Protein AF-A0A6C0H077-F1 (afdb_monomer_lite)

Foldseek 3Di:
DDPLLVVLCVVCVVVQPQWDWDDPVCPQVADFQWWKWKAWPVSDIDDTFTWLDWDDDPDAAKIWTWTDDPPDIDIDIDDPVGDMIMITHHDDPVCVVVSVVVSVVVVVVVVVVVD

Sequence (115 aa):
MDSFAKELYVKNKSELDGYIFIDHYNLINIKLGSIIKYCNSKGYIKYGGILIKVFEGDKYNHLKLILKLGSYTYTLNYSKKDKLYFFYKPVIKKTIKNKREIFLSILSELQNNIN

Radius of gyration: 14.64 Å; chains: 1; boundi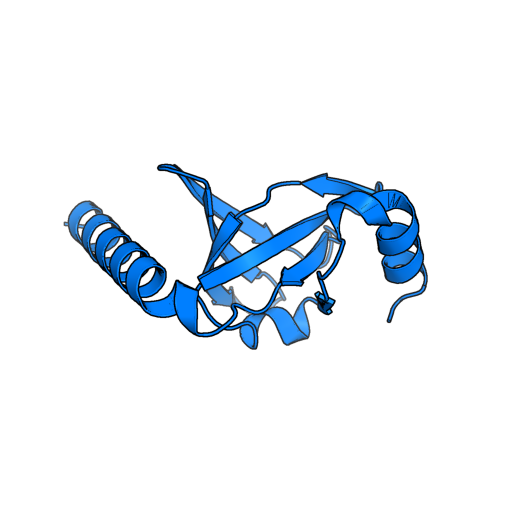ng box: 35×36×42 Å

pLDDT: mean 74.77, std 12.56, range [39.66, 89.94]

Secondary structure (DSSP, 8-state):
--HHHHHHHHHTTTTTTT-EEE-TTTGGGSPTT-EEEEEETT--EEEEEEEEEEEE-SSS-EEEEEEEETTEEEEEEEETTS-EEEEEEPPPGGGHHHHHHHHHHHHHHHHHTT-

Structure (mmCIF, N/CA/C/O backbone):
data_AF-A0A6C0H077-F1
#
_entry.id   AF-A0A6C0H077-F1
#
loop_
_atom_site.group_PDB
_atom_site.id
_atom_site.type_symbol
_atom_site.label_atom_id
_atom_site.label_alt_id
_atom_site.label_comp_id
_atom_site.label_asym_id
_atom_site.label_entity_id
_atom_site.label_seq_id
_atom_site.pdbx_PDB_ins_code
_atom_site.Cartn_x
_atom_site.Cartn_y
_atom_site.Cartn_z
_atom_site.occupancy
_atom_site.B_iso_or_equiv
_atom_site.auth_seq_id
_atom_site.auth_comp_id
_atom_site.auth_asym_id
_atom_site.auth_atom_id
_atom_site.pdbx_PDB_model_num
ATOM 1 N N . MET A 1 1 ? 1.564 0.455 -17.675 1.00 59.53 1 MET A N 1
ATOM 2 C CA . MET A 1 1 ? 2.143 -0.306 -16.546 1.00 59.53 1 MET A CA 1
ATOM 3 C C . MET A 1 1 ? 3.597 -0.596 -16.878 1.00 59.53 1 MET A C 1
ATOM 5 O O . MET A 1 1 ? 3.833 -1.165 -17.938 1.00 59.53 1 MET A O 1
ATOM 9 N N . ASP A 1 2 ? 4.520 -0.143 -16.024 1.00 71.06 2 ASP A N 1
ATOM 10 C CA . ASP A 1 2 ? 5.972 -0.395 -16.091 1.00 71.06 2 ASP A CA 1
ATOM 11 C C . ASP A 1 2 ? 6.253 -1.904 -16.287 1.00 71.06 2 ASP A C 1
ATOM 13 O O . ASP A 1 2 ? 5.549 -2.735 -15.701 1.00 71.06 2 ASP A O 1
ATOM 17 N N . SER A 1 3 ? 7.219 -2.269 -17.142 1.00 79.50 3 SER A N 1
ATOM 18 C CA . SER A 1 3 ? 7.565 -3.673 -17.429 1.00 79.50 3 SER A CA 1
ATOM 19 C C . SER A 1 3 ? 7.966 -4.429 -16.162 1.00 79.50 3 SER A C 1
ATOM 21 O O . SER A 1 3 ? 7.517 -5.554 -15.952 1.00 79.50 3 SER A O 1
ATOM 23 N N . PHE A 1 4 ? 8.679 -3.771 -15.253 1.00 82.38 4 PHE A N 1
ATOM 24 C CA . PHE A 1 4 ? 9.078 -4.345 -13.977 1.00 82.38 4 PHE A CA 1
ATOM 25 C C . PHE A 1 4 ? 7.884 -4.526 -13.030 1.00 82.38 4 PHE A C 1
ATOM 27 O O . PHE A 1 4 ? 7.779 -5.530 -12.331 1.00 82.38 4 PHE A O 1
ATOM 34 N N . ALA A 1 5 ? 6.914 -3.605 -13.037 1.00 76.00 5 ALA A N 1
ATOM 35 C CA . ALA A 1 5 ? 5.685 -3.778 -12.257 1.00 76.00 5 ALA A CA 1
ATOM 36 C C . ALA A 1 5 ? 4.871 -4.993 -12.737 1.00 76.00 5 ALA A C 1
ATOM 38 O O . ALA A 1 5 ? 4.285 -5.705 -11.916 1.00 76.00 5 ALA A O 1
ATOM 39 N N . LYS A 1 6 ? 4.846 -5.251 -14.055 1.00 82.69 6 LYS A N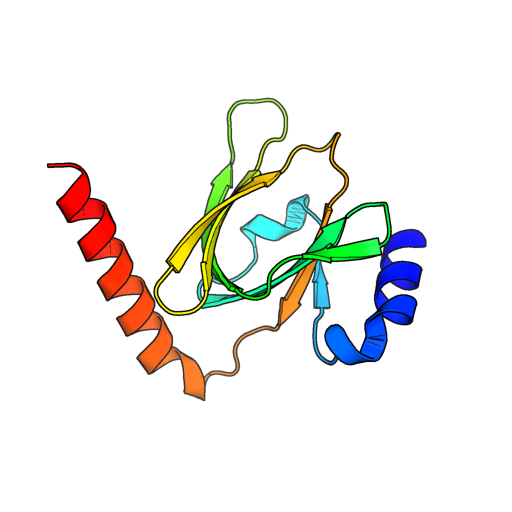 1
ATOM 40 C CA . LYS A 1 6 ? 4.232 -6.464 -14.621 1.00 82.69 6 LYS A CA 1
ATOM 41 C C . LYS A 1 6 ? 4.964 -7.720 -14.157 1.00 82.69 6 LYS A C 1
ATOM 43 O O . LYS A 1 6 ? 4.308 -8.658 -13.711 1.00 82.69 6 LYS A O 1
ATOM 48 N N . GLU A 1 7 ? 6.293 -7.722 -14.199 1.00 86.38 7 GLU A N 1
ATOM 49 C CA . GLU A 1 7 ? 7.111 -8.837 -13.705 1.00 86.38 7 GLU A CA 1
ATOM 50 C C . GLU A 1 7 ? 6.865 -9.111 -12.217 1.00 86.38 7 GLU A C 1
ATOM 52 O O . GLU A 1 7 ? 6.662 -10.261 -11.828 1.00 86.38 7 GLU A O 1
ATOM 57 N N . LEU A 1 8 ? 6.793 -8.065 -11.388 1.00 86.06 8 LEU A N 1
ATOM 58 C CA . LEU A 1 8 ? 6.461 -8.188 -9.967 1.00 86.06 8 LEU A CA 1
ATOM 59 C C . LEU A 1 8 ? 5.083 -8.807 -9.737 1.00 86.06 8 LEU A C 1
ATOM 61 O O . LEU A 1 8 ? 4.938 -9.653 -8.850 1.00 86.06 8 LEU A O 1
ATOM 65 N N . TYR A 1 9 ? 4.089 -8.397 -10.530 1.00 83.38 9 TYR A N 1
ATOM 66 C CA . TYR A 1 9 ? 2.739 -8.946 -10.453 1.00 83.38 9 TYR A CA 1
ATOM 67 C C . TYR A 1 9 ? 2.713 -10.426 -10.837 1.00 83.38 9 TYR A C 1
ATOM 69 O O . TYR A 1 9 ? 2.099 -11.225 -10.139 1.00 83.38 9 TYR A O 1
ATOM 77 N N . VAL A 1 10 ? 3.417 -10.814 -11.905 1.00 85.56 10 VAL A N 1
ATOM 78 C CA . VAL A 1 10 ? 3.510 -12.217 -12.339 1.00 85.56 10 VAL A CA 1
ATOM 79 C C . VAL A 1 10 ? 4.250 -13.065 -11.304 1.00 85.56 10 VAL A C 1
ATOM 81 O O . VAL A 1 10 ? 3.746 -14.118 -10.914 1.00 85.56 10 VAL A O 1
ATOM 84 N N . LYS A 1 11 ? 5.398 -12.588 -10.805 1.00 88.62 11 LYS A N 1
ATOM 85 C CA . LYS A 1 11 ? 6.201 -13.276 -9.782 1.00 88.62 11 LYS A CA 1
ATOM 86 C C . LYS A 1 11 ? 5.398 -13.548 -8.510 1.00 88.62 11 LYS A C 1
ATOM 88 O O 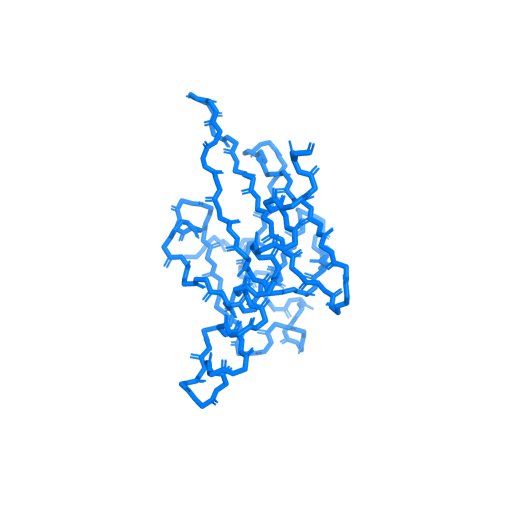. LYS A 1 11 ? 5.562 -14.600 -7.904 1.00 88.62 11 LYS A O 1
ATOM 93 N N . ASN A 1 12 ? 4.529 -12.617 -8.118 1.00 87.88 12 ASN A N 1
ATOM 94 C CA . ASN A 1 12 ? 3.745 -12.711 -6.889 1.00 87.88 12 ASN A CA 1
ATOM 95 C C . ASN A 1 12 ? 2.236 -12.848 -7.146 1.00 87.88 12 ASN A C 1
ATOM 97 O O . ASN A 1 12 ? 1.416 -12.365 -6.361 1.00 87.88 12 ASN A O 1
ATOM 101 N N . LYS A 1 13 ? 1.855 -13.485 -8.257 1.00 85.00 13 LYS A N 1
ATOM 102 C CA . LYS A 1 13 ? 0.469 -13.515 -8.743 1.00 85.00 13 LYS A CA 1
ATOM 103 C C . LYS A 1 13 ? -0.524 -14.044 -7.708 1.00 85.00 13 LYS A C 1
ATOM 105 O O . LYS A 1 13 ? -1.598 -13.474 -7.561 1.00 85.00 13 LYS A O 1
ATOM 110 N N . SER A 1 14 ? -0.160 -15.096 -6.974 1.00 86.56 14 SER A N 1
ATOM 111 C CA . SER A 1 14 ? -1.001 -15.675 -5.916 1.00 86.56 14 SER A CA 1
ATOM 112 C C . SER A 1 14 ? -1.282 -14.684 -4.785 1.00 86.56 14 SER A C 1
ATOM 114 O O . SER A 1 14 ? -2.398 -14.602 -4.282 1.00 86.56 14 SER A O 1
ATOM 116 N N . GLU A 1 15 ? -0.285 -13.891 -4.400 1.00 84.25 15 GLU A N 1
ATOM 117 C CA . GLU A 1 15 ? -0.394 -12.914 -3.320 1.00 84.25 15 GLU A CA 1
ATOM 118 C C . GLU A 1 15 ? -1.061 -11.598 -3.727 1.00 84.25 15 GLU A C 1
ATOM 120 O O . GLU A 1 15 ? -1.559 -10.871 -2.857 1.00 84.25 15 GLU A O 1
ATOM 125 N N . LEU A 1 16 ? -1.021 -11.275 -5.018 1.00 87.56 16 LEU A N 1
ATOM 126 C CA . LEU A 1 16 ? -1.565 -10.053 -5.608 1.00 87.56 16 LEU A CA 1
ATOM 127 C C . LEU A 1 16 ? -2.869 -10.310 -6.376 1.00 87.56 16 LEU A C 1
ATOM 129 O O . LEU A 1 16 ? -3.334 -9.444 -7.123 1.00 87.56 16 LEU A O 1
ATOM 133 N N . ASP A 1 17 ? -3.500 -11.466 -6.168 1.00 86.12 17 ASP A N 1
ATOM 134 C CA . ASP A 1 17 ? -4.751 -11.801 -6.836 1.00 86.12 17 ASP A CA 1
ATOM 135 C C . ASP A 1 17 ? -5.891 -10.829 -6.464 1.00 86.12 17 ASP A C 1
ATOM 137 O O . ASP A 1 17 ? -6.208 -10.544 -5.295 1.00 86.12 17 ASP A O 1
ATOM 141 N N . GLY A 1 18 ? -6.497 -10.255 -7.503 1.00 83.50 18 GLY A N 1
ATOM 142 C CA . GLY A 1 18 ? -7.488 -9.187 -7.386 1.00 83.50 18 GLY A CA 1
ATOM 143 C C . GLY A 1 18 ? -6.949 -7.858 -6.837 1.00 83.50 18 GLY A C 1
ATOM 144 O O . GLY A 1 18 ? -7.755 -7.010 -6.449 1.00 83.50 18 GLY A O 1
ATOM 145 N N . TYR A 1 19 ? -5.629 -7.665 -6.770 1.00 88.50 19 TYR A N 1
ATOM 146 C CA . TYR A 1 19 ? -5.022 -6.353 -6.551 1.00 88.50 19 TYR A CA 1
ATOM 147 C C . TYR A 1 19 ? -4.761 -5.645 -7.880 1.00 88.50 19 TYR A C 1
ATOM 149 O O . TYR A 1 19 ? -4.439 -6.265 -8.892 1.00 88.50 19 TYR A O 1
ATOM 157 N N . ILE A 1 20 ? -4.851 -4.321 -7.844 1.00 89.38 20 ILE A N 1
ATOM 158 C CA . ILE A 1 20 ? -4.591 -3.426 -8.964 1.00 89.38 20 ILE A CA 1
ATOM 159 C C . ILE A 1 20 ? -3.291 -2.683 -8.670 1.00 89.38 20 ILE A C 1
ATOM 161 O O . ILE A 1 20 ? -3.128 -2.104 -7.592 1.00 89.38 20 ILE A O 1
ATOM 165 N N . PHE A 1 21 ? -2.357 -2.708 -9.620 1.00 89.19 21 PHE A N 1
ATOM 166 C CA . PHE A 1 21 ? -1.148 -1.894 -9.536 1.00 89.19 21 PHE A CA 1
ATOM 167 C C . PHE A 1 21 ? -1.497 -0.410 -9.612 1.00 89.19 21 PHE A C 1
ATOM 169 O O . PHE A 1 21 ? -2.316 0.002 -10.436 1.00 89.19 21 PHE A O 1
ATOM 176 N N . ILE A 1 22 ? -0.829 0.390 -8.791 1.00 86.19 22 ILE A N 1
ATOM 177 C CA . ILE A 1 22 ? -0.952 1.838 -8.815 1.00 86.19 22 ILE A CA 1
ATOM 178 C C . ILE A 1 22 ? 0.426 2.474 -8.695 1.00 86.19 22 ILE A C 1
ATOM 180 O O . ILE A 1 22 ? 1.259 2.068 -7.882 1.00 86.19 22 ILE A O 1
ATOM 184 N N . ASP A 1 23 ? 0.677 3.462 -9.546 1.00 81.38 23 ASP A N 1
ATOM 185 C CA . ASP A 1 23 ? 1.889 4.258 -9.436 1.00 81.38 23 ASP A CA 1
ATOM 186 C C . ASP A 1 23 ? 1.822 5.198 -8.224 1.00 81.38 23 ASP A C 1
ATOM 188 O O . ASP A 1 23 ? 0.767 5.443 -7.630 1.00 81.38 23 ASP A O 1
ATOM 192 N N . HIS A 1 24 ? 2.980 5.725 -7.837 1.00 75.69 24 HIS A N 1
ATOM 193 C CA . HIS A 1 24 ? 3.082 6.588 -6.669 1.00 75.69 24 HIS A CA 1
ATOM 194 C C . HIS A 1 24 ? 2.394 7.945 -6.855 1.00 75.69 24 HIS A C 1
ATOM 196 O O . HIS A 1 24 ? 1.982 8.535 -5.863 1.00 75.69 24 HIS A O 1
ATOM 202 N N . TYR A 1 25 ? 2.232 8.436 -8.088 1.00 77.06 25 TYR A N 1
ATOM 203 C CA . TYR A 1 25 ? 1.507 9.683 -8.357 1.00 77.06 25 TYR A CA 1
ATOM 204 C C . TYR A 1 25 ? 0.006 9.525 -8.091 1.00 77.06 25 TYR A C 1
ATOM 206 O O . TYR A 1 25 ? -0.652 10.450 -7.624 1.00 77.06 25 TYR A O 1
ATOM 214 N N . ASN A 1 26 ? -0.525 8.331 -8.334 1.00 81.75 26 ASN A N 1
ATOM 215 C CA . ASN A 1 26 ? -1.928 8.002 -8.150 1.00 81.75 26 ASN A CA 1
ATOM 216 C C . ASN A 1 26 ? -2.257 7.483 -6.741 1.00 81.75 26 ASN A C 1
ATOM 218 O O . ASN A 1 26 ? -3.431 7.288 -6.431 1.00 81.75 26 ASN A O 1
ATOM 222 N N . LEU A 1 27 ? -1.269 7.305 -5.854 1.00 81.25 27 LEU A N 1
ATOM 223 C CA . LEU A 1 27 ? -1.498 6.867 -4.467 1.00 81.25 27 LEU A CA 1
ATOM 224 C C . LEU A 1 27 ? -2.479 7.767 -3.706 1.00 81.25 27 LEU A C 1
ATOM 226 O O . LEU A 1 27 ? -3.281 7.265 -2.919 1.00 81.25 27 LEU A O 1
ATOM 230 N N . ILE A 1 28 ? -2.436 9.080 -3.946 1.00 81.56 28 ILE A N 1
ATOM 231 C CA . ILE A 1 28 ? -3.342 10.048 -3.309 1.00 81.56 28 ILE A CA 1
ATOM 232 C C . ILE A 1 28 ? -4.807 9.849 -3.726 1.00 81.56 28 ILE A C 1
ATOM 234 O O . ILE A 1 28 ? -5.719 10.193 -2.978 1.00 81.56 28 ILE A O 1
ATOM 238 N N . ASN A 1 29 ? -5.037 9.219 -4.881 1.00 82.19 29 ASN A N 1
ATOM 239 C CA . ASN A 1 29 ? -6.368 8.919 -5.403 1.00 82.19 29 ASN A CA 1
ATOM 240 C C . ASN A 1 29 ? -6.959 7.632 -4.801 1.00 82.19 29 ASN A C 1
ATOM 242 O O . ASN A 1 29 ? -8.120 7.299 -5.056 1.00 82.19 29 ASN A O 1
ATOM 246 N N . ILE A 1 30 ? -6.192 6.884 -3.998 1.00 82.31 30 ILE A N 1
ATOM 247 C CA . ILE A 1 30 ? -6.699 5.676 -3.349 1.00 82.31 30 ILE A CA 1
ATOM 248 C C . ILE A 1 30 ? -7.658 6.064 -2.232 1.00 82.31 30 ILE A C 1
ATOM 250 O O . ILE A 1 30 ? -7.334 6.802 -1.302 1.00 82.31 30 ILE A O 1
ATOM 254 N N . LYS A 1 31 ? -8.846 5.466 -2.269 1.00 80.50 31 LYS A N 1
ATOM 255 C CA . LYS A 1 31 ? -9.839 5.630 -1.214 1.00 80.50 31 LYS A CA 1
ATOM 256 C C . LYS A 1 31 ? -9.323 5.076 0.117 1.00 80.50 31 LYS A C 1
ATOM 258 O O . LYS A 1 31 ? -8.878 3.926 0.183 1.00 80.50 31 LYS A O 1
ATOM 263 N N . LEU A 1 32 ? -9.476 5.851 1.189 1.00 79.94 32 LEU A N 1
ATOM 264 C CA . LEU A 1 32 ? -9.208 5.390 2.554 1.00 79.94 32 LEU A CA 1
ATOM 265 C C . LEU A 1 32 ? -9.987 4.101 2.863 1.00 79.94 32 LEU A C 1
ATOM 267 O O . LEU A 1 32 ? -11.104 3.892 2.380 1.00 79.94 32 LEU A O 1
ATOM 271 N N . GLY A 1 33 ? -9.386 3.211 3.648 1.00 75.56 33 GLY A N 1
ATOM 272 C CA . GLY A 1 33 ? -9.940 1.890 3.949 1.00 75.56 33 GLY A CA 1
ATOM 273 C C . GLY A 1 33 ? -9.590 0.795 2.928 1.00 75.56 33 GLY A C 1
ATOM 274 O O . GLY A 1 33 ? -9.882 -0.385 3.175 1.00 75.56 33 GLY A O 1
ATOM 275 N N . SER A 1 34 ? -8.967 1.158 1.800 1.00 81.94 34 SER A N 1
ATOM 276 C CA . SER A 1 34 ? -8.468 0.200 0.804 1.00 81.94 34 SER A CA 1
ATOM 277 C C . SER A 1 34 ? -7.361 -0.669 1.378 1.00 81.94 34 SER A C 1
ATOM 279 O O . SER A 1 34 ? -6.563 -0.214 2.197 1.00 81.94 34 SER A O 1
ATOM 281 N N . ILE A 1 35 ? -7.323 -1.932 0.949 1.00 84.88 35 ILE A N 1
ATOM 282 C CA . ILE A 1 35 ? -6.237 -2.832 1.331 1.00 84.88 35 ILE A CA 1
ATOM 283 C C . ILE A 1 35 ? -5.060 -2.536 0.411 1.00 84.88 35 ILE A C 1
ATOM 285 O O . ILE A 1 35 ? -5.228 -2.571 -0.807 1.00 84.88 35 ILE A O 1
ATOM 289 N N . ILE A 1 36 ? -3.893 -2.262 0.984 1.00 86.94 36 ILE A N 1
ATOM 290 C CA . ILE A 1 36 ? -2.660 -1.984 0.251 1.00 86.94 36 ILE A CA 1
ATOM 291 C C . ILE A 1 36 ? -1.627 -3.061 0.570 1.00 86.94 36 ILE A C 1
ATOM 293 O O . ILE A 1 36 ? -1.469 -3.461 1.724 1.00 86.94 36 ILE A O 1
ATOM 297 N N . LYS A 1 37 ? -0.931 -3.505 -0.473 1.00 89.69 37 LYS A N 1
ATOM 298 C CA . LYS A 1 37 ? 0.342 -4.225 -0.427 1.00 89.69 37 LYS A CA 1
ATOM 299 C C . LYS A 1 37 ? 1.381 -3.421 -1.201 1.00 89.69 37 LYS A C 1
ATOM 301 O O . LYS A 1 37 ? 1.027 -2.649 -2.094 1.00 89.69 37 LYS A O 1
ATOM 306 N N . TYR A 1 38 ? 2.661 -3.616 -0.908 1.00 87.88 38 TYR A N 1
ATOM 307 C CA . TYR A 1 38 ? 3.717 -3.037 -1.732 1.00 87.88 38 TYR A CA 1
ATOM 308 C C . TYR A 1 38 ? 4.886 -3.999 -1.936 1.00 87.88 38 TYR A C 1
ATOM 310 O O . TYR A 1 38 ? 5.158 -4.858 -1.102 1.00 87.88 38 TYR A O 1
ATOM 318 N N . CYS A 1 39 ? 5.575 -3.860 -3.065 1.00 88.81 39 CYS A N 1
ATOM 319 C CA . CYS A 1 39 ? 6.792 -4.596 -3.394 1.00 88.81 39 CYS A CA 1
ATOM 320 C C . CYS A 1 39 ? 7.969 -3.632 -3.480 1.00 88.81 39 CYS A C 1
ATOM 322 O O . CYS A 1 39 ? 7.828 -2.542 -4.029 1.00 88.81 39 CYS A O 1
ATOM 324 N N . ASN A 1 40 ? 9.143 -4.029 -3.001 1.00 85.88 40 ASN A N 1
ATOM 325 C CA . ASN A 1 40 ? 10.365 -3.279 -3.299 1.00 85.88 40 ASN A CA 1
ATOM 326 C C . ASN A 1 40 ? 10.959 -3.671 -4.666 1.00 85.88 40 ASN A C 1
ATOM 328 O O . ASN A 1 40 ? 10.529 -4.637 -5.296 1.00 85.88 40 ASN A O 1
ATOM 332 N N . SER A 1 41 ? 12.001 -2.958 -5.092 1.00 82.19 41 SER A N 1
ATOM 333 C CA . SER A 1 41 ? 12.759 -3.234 -6.322 1.00 82.19 41 SER A CA 1
ATOM 334 C C . SER A 1 41 ? 13.452 -4.602 -6.375 1.00 82.19 41 SER A C 1
ATOM 336 O O . SER A 1 41 ? 13.907 -5.011 -7.433 1.00 82.19 41 SER A O 1
ATOM 338 N N . LYS A 1 42 ? 13.532 -5.338 -5.262 1.00 86.50 42 LYS A N 1
ATOM 339 C CA . LYS A 1 42 ? 14.033 -6.726 -5.227 1.00 86.50 42 LYS A CA 1
ATOM 340 C C . LYS A 1 42 ? 12.898 -7.756 -5.367 1.00 86.50 42 LYS A C 1
ATOM 342 O O . LYS A 1 42 ? 13.129 -8.964 -5.365 1.00 86.50 42 LYS A O 1
ATOM 347 N N . GLY A 1 43 ? 11.661 -7.279 -5.471 1.00 84.12 43 GLY A N 1
ATOM 348 C CA . GLY A 1 43 ? 10.456 -8.083 -5.601 1.00 84.12 43 GLY A CA 1
ATOM 349 C C . GLY A 1 43 ? 10.021 -8.810 -4.342 1.00 84.12 43 GLY A C 1
ATOM 350 O O . GLY A 1 43 ? 9.307 -9.801 -4.450 1.00 84.12 43 GLY A O 1
ATOM 351 N N . TYR A 1 44 ? 10.431 -8.321 -3.172 1.00 86.88 44 TYR A N 1
ATOM 352 C CA . TYR A 1 44 ? 9.856 -8.758 -1.906 1.00 86.88 44 TYR A CA 1
ATOM 353 C C . TYR A 1 44 ? 8.562 -7.993 -1.650 1.00 86.88 44 TYR A C 1
ATOM 355 O O . TYR A 1 44 ? 8.587 -6.758 -1.562 1.00 86.88 44 TYR A O 1
ATOM 363 N N . ILE A 1 45 ? 7.458 -8.727 -1.494 1.00 83.62 45 ILE A N 1
ATOM 364 C CA . ILE A 1 45 ? 6.222 -8.177 -0.940 1.00 83.62 45 ILE A CA 1
ATOM 365 C C . ILE A 1 45 ? 6.469 -7.824 0.519 1.00 83.62 45 ILE A C 1
ATOM 367 O O . ILE A 1 45 ? 7.006 -8.612 1.297 1.00 83.62 45 ILE A O 1
ATOM 371 N N . LYS A 1 46 ? 6.061 -6.619 0.894 1.00 79.38 46 LYS A N 1
ATOM 372 C CA . LYS A 1 46 ? 6.058 -6.156 2.271 1.00 79.38 46 LYS A CA 1
ATOM 373 C C . LYS A 1 46 ? 4.665 -5.641 2.622 1.00 79.38 46 LYS A C 1
ATOM 375 O O . LYS A 1 46 ? 4.082 -4.883 1.856 1.00 79.38 46 LYS A O 1
ATOM 380 N N . TYR A 1 47 ? 4.192 -6.080 3.792 1.00 70.31 47 TYR A N 1
ATOM 381 C CA . TYR A 1 47 ? 2.982 -5.682 4.527 1.00 70.31 47 TYR A CA 1
ATOM 382 C C . TYR A 1 47 ? 1.662 -5.607 3.732 1.00 70.31 47 TYR A C 1
ATOM 384 O O . TYR A 1 47 ? 1.514 -4.839 2.788 1.00 70.31 47 TYR A O 1
ATOM 392 N N . GLY A 1 48 ? 0.642 -6.331 4.201 1.00 72.31 48 GLY A N 1
ATOM 393 C CA . GLY A 1 48 ? -0.759 -6.096 3.841 1.00 72.31 48 GLY A CA 1
ATOM 394 C C . GLY A 1 48 ? -1.440 -5.269 4.926 1.00 72.31 48 GLY A C 1
ATOM 395 O O . GLY A 1 48 ? -1.394 -5.652 6.087 1.00 72.31 48 GLY A O 1
ATOM 396 N N . GLY A 1 49 ? -2.062 -4.146 4.584 1.00 78.75 49 GLY A N 1
ATOM 397 C CA . GLY A 1 49 ? -2.703 -3.287 5.581 1.00 78.75 49 GLY A CA 1
ATOM 398 C C . GLY A 1 49 ? -3.881 -2.510 5.021 1.00 78.75 49 GLY A C 1
ATOM 399 O O . GLY A 1 49 ? -4.128 -2.506 3.816 1.00 78.75 49 GLY A O 1
ATOM 400 N N . ILE A 1 50 ? -4.620 -1.849 5.905 1.00 81.94 50 ILE A N 1
ATOM 401 C CA . ILE A 1 50 ? -5.685 -0.920 5.531 1.00 81.94 50 ILE A CA 1
ATOM 402 C C . ILE A 1 50 ? -5.103 0.490 5.478 1.00 81.94 50 ILE A C 1
ATOM 404 O O . ILE A 1 50 ? -4.504 0.942 6.454 1.00 81.94 50 ILE A O 1
ATOM 408 N N . LEU A 1 51 ? -5.307 1.194 4.364 1.00 84.81 51 LEU A N 1
ATOM 409 C CA . LEU A 1 51 ? -4.908 2.591 4.235 1.00 84.81 51 LEU A CA 1
ATOM 410 C C . LEU A 1 51 ? -5.726 3.485 5.166 1.00 84.81 51 LEU A C 1
ATOM 412 O O . LEU A 1 51 ? -6.946 3.568 5.026 1.00 84.81 51 LEU A O 1
ATOM 416 N N . ILE A 1 52 ? -5.038 4.186 6.067 1.00 80.69 52 ILE A N 1
ATOM 417 C CA . ILE A 1 52 ? -5.624 5.192 6.957 1.00 80.69 52 ILE A CA 1
ATOM 418 C C . ILE A 1 52 ? -5.468 6.581 6.331 1.00 80.69 52 ILE A C 1
ATOM 420 O O . ILE A 1 52 ? -6.435 7.324 6.202 1.00 80.69 52 ILE A O 1
ATOM 424 N N . LYS A 1 53 ? -4.258 6.963 5.921 1.00 80.88 53 LYS A N 1
ATOM 425 C CA . LYS A 1 53 ? -4.024 8.312 5.393 1.00 80.88 53 LYS A CA 1
ATOM 426 C C . LYS A 1 53 ? -2.798 8.361 4.496 1.00 80.88 53 LYS A C 1
ATOM 428 O O . LYS A 1 53 ? -1.842 7.621 4.721 1.00 80.88 53 LYS A O 1
ATOM 433 N N . VAL A 1 54 ? -2.838 9.258 3.518 1.00 81.94 54 VAL A N 1
ATOM 434 C CA . VAL A 1 54 ? -1.704 9.624 2.666 1.00 81.94 54 VAL A CA 1
ATOM 435 C C . VAL A 1 54 ? -1.385 11.088 2.936 1.00 81.94 54 VAL A C 1
ATOM 437 O O . VAL A 1 54 ? -2.289 11.923 2.940 1.00 81.94 54 VAL A O 1
ATOM 440 N N . PHE A 1 55 ? -0.118 11.386 3.192 1.00 80.38 55 PHE A N 1
ATOM 441 C CA . PHE A 1 55 ? 0.390 12.746 3.311 1.00 80.38 55 PHE A CA 1
ATOM 442 C C . PHE A 1 55 ? 1.454 12.972 2.249 1.00 80.38 55 PHE A C 1
ATOM 444 O O . PHE A 1 55 ? 2.360 12.149 2.083 1.00 80.38 55 PHE A O 1
ATOM 451 N N . GLU A 1 56 ? 1.354 14.107 1.575 1.00 76.81 56 GLU A N 1
ATOM 452 C CA . GLU A 1 56 ? 2.403 14.618 0.710 1.00 76.81 56 GLU A CA 1
ATOM 453 C C . GLU A 1 56 ? 3.382 15.425 1.573 1.00 76.81 56 GLU A C 1
ATOM 455 O O . GLU A 1 56 ? 2.970 16.322 2.307 1.00 76.81 56 GLU A O 1
ATOM 460 N N . GLY A 1 57 ? 4.654 15.017 1.589 1.00 67.44 57 GLY A N 1
ATOM 461 C CA . GLY A 1 57 ? 5.712 15.706 2.334 1.00 67.44 57 GLY A CA 1
ATOM 462 C C . GLY A 1 57 ? 6.315 16.878 1.553 1.00 67.44 57 GLY A C 1
ATOM 463 O O . GLY A 1 57 ? 6.004 17.083 0.381 1.00 67.44 57 GLY A O 1
ATOM 464 N N . ASP A 1 58 ? 7.220 17.628 2.190 1.00 64.19 58 ASP A N 1
ATOM 465 C CA . ASP A 1 58 ? 7.785 18.861 1.629 1.00 64.19 58 ASP A CA 1
ATOM 466 C C . ASP A 1 58 ? 8.466 18.680 0.260 1.00 64.19 58 ASP A C 1
ATOM 468 O O . ASP A 1 58 ? 9.325 17.813 0.091 1.00 64.19 58 ASP A O 1
ATOM 472 N N . LYS A 1 59 ? 8.068 19.565 -0.673 1.00 50.94 59 LYS A N 1
ATOM 473 C CA . LYS A 1 59 ? 8.615 20.038 -1.973 1.00 50.94 59 LYS A CA 1
ATOM 474 C C . LYS A 1 59 ? 9.342 19.079 -2.943 1.00 50.94 59 LYS A C 1
ATOM 476 O O . LYS A 1 59 ? 9.437 19.429 -4.116 1.00 50.94 59 LYS A O 1
ATOM 481 N N . TYR A 1 60 ? 9.806 17.889 -2.553 1.00 51.56 60 TYR A N 1
ATOM 482 C CA . TYR A 1 60 ? 10.655 17.023 -3.388 1.00 51.56 60 TYR A CA 1
ATOM 483 C C . TYR A 1 60 ? 10.339 15.514 -3.330 1.00 51.56 60 TYR A C 1
ATOM 485 O O . TYR A 1 60 ? 11.233 14.691 -3.520 1.00 51.56 60 TYR A O 1
ATOM 493 N N . ASN A 1 61 ? 9.054 15.134 -3.284 1.00 62.59 61 ASN A N 1
ATOM 494 C CA . ASN A 1 61 ? 8.540 13.798 -3.668 1.00 62.59 61 ASN A CA 1
ATOM 495 C C . ASN A 1 61 ? 8.491 12.695 -2.593 1.00 62.59 61 ASN A C 1
ATOM 497 O O . ASN A 1 61 ? 8.593 11.508 -2.929 1.00 62.59 61 ASN A O 1
ATOM 501 N N . HIS A 1 62 ? 8.325 13.047 -1.322 1.00 71.12 62 HIS A N 1
ATOM 502 C CA . HIS A 1 62 ? 8.101 12.052 -0.275 1.00 71.12 62 HIS A CA 1
ATOM 503 C C . HIS A 1 62 ? 6.609 11.840 -0.024 1.00 71.12 62 HIS A C 1
ATOM 505 O O . HIS A 1 62 ? 5.847 12.800 0.072 1.00 71.12 62 HIS A O 1
ATOM 511 N N . LEU A 1 63 ? 6.202 10.576 0.114 1.00 78.38 63 LEU A N 1
ATOM 512 C CA . LEU A 1 63 ? 4.848 10.216 0.534 1.00 78.38 63 LEU A CA 1
ATOM 513 C C . LEU A 1 63 ? 4.918 9.475 1.858 1.00 78.38 63 LEU A C 1
ATOM 515 O O . LEU A 1 63 ? 5.674 8.513 2.003 1.00 78.38 63 LEU A O 1
ATOM 519 N N . LYS A 1 64 ? 4.105 9.905 2.817 1.00 82.62 64 LYS A N 1
ATOM 520 C CA . LYS A 1 64 ? 3.951 9.230 4.103 1.00 82.62 64 LYS A CA 1
ATOM 521 C C . LYS A 1 64 ? 2.588 8.557 4.137 1.00 82.62 64 LYS A C 1
ATOM 523 O O . LYS A 1 64 ? 1.558 9.222 4.038 1.00 82.62 64 LYS A O 1
ATOM 528 N N . LEU A 1 65 ? 2.583 7.236 4.268 1.00 83.75 65 LEU A N 1
ATOM 529 C CA . LEU A 1 65 ? 1.372 6.432 4.371 1.00 83.75 65 LEU A CA 1
ATOM 530 C C . LEU A 1 65 ? 1.211 5.942 5.806 1.00 83.75 65 LEU A C 1
ATOM 532 O O . LEU A 1 65 ? 2.145 5.384 6.380 1.00 83.75 65 LEU A O 1
ATOM 536 N N . ILE A 1 66 ? 0.019 6.111 6.369 1.00 83.00 66 ILE A N 1
ATOM 537 C CA . ILE A 1 66 ? -0.359 5.476 7.634 1.00 83.00 66 ILE A CA 1
ATOM 538 C C . ILE A 1 66 ? -1.231 4.268 7.312 1.00 83.00 66 ILE A C 1
ATOM 540 O O . ILE A 1 66 ? -2.231 4.391 6.597 1.00 83.00 66 ILE A O 1
ATOM 544 N N . LEU A 1 67 ? -0.846 3.109 7.839 1.00 83.75 67 LEU A N 1
ATOM 545 C CA . LEU A 1 67 ? -1.459 1.816 7.554 1.00 83.75 67 LEU A CA 1
ATOM 546 C C . LEU A 1 67 ? -1.838 1.106 8.867 1.00 83.75 67 LEU A C 1
ATOM 548 O O . LEU A 1 67 ? -1.094 1.180 9.846 1.00 83.75 67 LEU A O 1
ATOM 552 N N . LYS A 1 68 ? -2.981 0.403 8.886 1.00 77.00 68 LYS A N 1
ATOM 553 C CA . LYS A 1 68 ? -3.380 -0.490 9.994 1.00 77.00 68 LYS A CA 1
ATOM 554 C C . LYS A 1 68 ? -3.169 -1.952 9.618 1.00 77.00 68 LYS A C 1
ATOM 556 O O . LYS A 1 68 ? -3.674 -2.385 8.577 1.00 77.00 68 LYS A O 1
ATOM 561 N N . LEU A 1 69 ? -2.529 -2.720 10.492 1.00 78.81 69 LEU A N 1
ATOM 562 C CA . LEU A 1 69 ? -2.452 -4.179 10.422 1.00 78.81 69 LEU A CA 1
ATOM 563 C C . LEU A 1 69 ? -2.867 -4.765 11.777 1.00 78.81 69 LEU A C 1
ATOM 565 O O . LEU A 1 69 ? -2.137 -4.661 12.760 1.00 78.81 69 LEU A O 1
ATOM 569 N N . GLY A 1 70 ? -4.057 -5.370 11.836 1.00 76.56 70 GLY A N 1
ATOM 570 C CA . GLY A 1 70 ? -4.640 -5.810 13.106 1.00 76.56 70 GLY A CA 1
ATOM 571 C C . GLY A 1 70 ? -4.790 -4.629 14.068 1.00 76.56 70 GLY A C 1
ATOM 572 O O . GLY A 1 70 ? -5.352 -3.602 13.690 1.00 76.56 70 GLY A O 1
ATOM 573 N N . SER A 1 71 ? -4.254 -4.754 15.282 1.00 72.69 71 SER A N 1
ATOM 574 C CA . SER A 1 7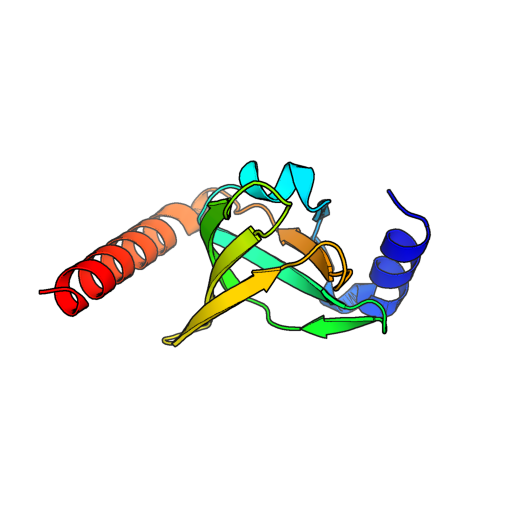1 ? -4.256 -3.683 16.291 1.00 72.69 71 SER A CA 1
ATOM 575 C C . SER A 1 71 ? -3.135 -2.657 16.105 1.00 72.69 71 SER A C 1
ATOM 577 O O . SER A 1 71 ? -3.178 -1.598 16.721 1.00 72.69 71 SER A O 1
ATOM 579 N N . TYR A 1 72 ? -2.157 -2.926 15.238 1.00 74.12 72 TYR A N 1
ATOM 580 C CA . TYR A 1 72 ? -0.988 -2.069 15.070 1.00 74.12 72 TYR A CA 1
ATOM 581 C C . TYR A 1 72 ? -1.201 -1.026 13.974 1.00 74.12 72 TYR A C 1
ATOM 583 O O . TYR A 1 72 ? -1.704 -1.324 12.885 1.00 74.12 72 TYR A O 1
ATOM 591 N N . THR A 1 73 ? -0.756 0.196 14.252 1.00 78.19 73 THR A N 1
ATOM 592 C CA . THR A 1 73 ? -0.663 1.281 13.275 1.00 78.19 73 THR A CA 1
ATOM 593 C C . THR A 1 73 ? 0.804 1.516 12.957 1.00 78.19 73 THR A C 1
ATOM 595 O O . THR A 1 73 ? 1.624 1.633 13.865 1.00 78.19 73 THR A O 1
ATOM 598 N N . TYR A 1 74 ? 1.147 1.590 11.675 1.00 80.62 74 TYR A N 1
ATOM 599 C CA . TYR A 1 74 ? 2.515 1.842 11.238 1.00 80.62 74 TYR A CA 1
ATOM 600 C C . TYR A 1 74 ? 2.565 2.919 10.163 1.00 80.62 74 TYR A C 1
ATOM 602 O O . TYR A 1 74 ? 1.599 3.182 9.443 1.00 80.62 74 TYR A O 1
ATOM 610 N N . THR A 1 75 ? 3.727 3.553 10.081 1.00 82.00 75 THR A N 1
ATOM 611 C CA . THR A 1 75 ? 4.027 4.583 9.096 1.00 82.00 75 THR A CA 1
ATOM 612 C C . THR A 1 75 ? 4.989 4.019 8.065 1.00 82.00 75 THR A C 1
ATOM 614 O O . THR A 1 75 ? 6.037 3.480 8.416 1.00 82.00 75 THR A O 1
ATOM 617 N N . LEU A 1 76 ? 4.653 4.187 6.793 1.00 82.06 76 LEU A N 1
ATOM 618 C CA . LEU A 1 76 ? 5.530 3.907 5.670 1.00 82.06 76 LEU A CA 1
ATOM 619 C C . LEU A 1 76 ? 5.944 5.226 5.021 1.00 82.06 76 LEU A C 1
ATOM 621 O O . LEU A 1 76 ? 5.099 5.963 4.517 1.00 82.06 76 LEU A O 1
ATOM 625 N N . ASN A 1 77 ? 7.245 5.496 5.007 1.00 79.12 77 ASN A N 1
ATOM 626 C CA . ASN A 1 77 ? 7.815 6.609 4.258 1.00 79.12 77 ASN A CA 1
ATOM 627 C C . ASN A 1 77 ? 8.294 6.092 2.901 1.00 79.12 77 ASN A C 1
ATOM 629 O O . ASN A 1 77 ? 9.105 5.169 2.828 1.00 79.12 77 ASN A O 1
ATOM 633 N N . TYR A 1 78 ? 7.782 6.688 1.834 1.00 77.75 78 TYR A N 1
ATOM 634 C CA . TYR A 1 78 ? 8.184 6.429 0.463 1.00 77.75 78 TYR A CA 1
ATOM 635 C C . TYR A 1 78 ? 9.018 7.596 -0.068 1.00 77.75 78 TYR A C 1
ATOM 637 O O . TYR A 1 78 ? 8.714 8.769 0.161 1.00 77.75 78 TYR A O 1
ATOM 645 N N . SER A 1 79 ? 10.067 7.252 -0.808 1.00 76.00 79 SER A N 1
ATOM 646 C CA . SER A 1 79 ? 10.940 8.168 -1.532 1.00 76.00 79 SER A CA 1
ATOM 647 C C . SER A 1 79 ? 11.075 7.664 -2.960 1.00 76.00 79 SER A C 1
ATOM 649 O O . SER A 1 79 ? 11.211 6.462 -3.167 1.00 76.00 79 SER A O 1
ATOM 651 N N . LYS A 1 80 ? 11.138 8.558 -3.952 1.00 68.38 80 LYS A N 1
ATOM 652 C CA . LYS A 1 80 ? 11.396 8.166 -5.352 1.00 68.38 80 LYS A CA 1
ATOM 653 C C . LYS A 1 80 ? 12.679 7.339 -5.538 1.00 68.38 80 LYS A C 1
ATOM 655 O O . LYS A 1 80 ? 12.772 6.581 -6.501 1.00 68.38 80 LYS A O 1
ATOM 660 N N . LYS A 1 81 ? 13.663 7.486 -4.639 1.00 69.69 81 LYS A N 1
ATOM 661 C CA . LYS A 1 81 ? 14.911 6.699 -4.651 1.00 69.69 81 LYS A CA 1
ATOM 662 C C . LYS A 1 81 ? 14.671 5.241 -4.248 1.00 69.69 81 LYS A C 1
ATOM 664 O O . LYS A 1 81 ? 15.237 4.334 -4.851 1.00 69.69 81 LYS A O 1
ATOM 669 N N . ASP A 1 82 ? 13.774 5.024 -3.294 1.00 69.56 82 ASP A N 1
ATOM 670 C CA . ASP A 1 82 ? 13.338 3.705 -2.856 1.00 69.56 82 ASP A CA 1
ATOM 671 C C . ASP A 1 82 ? 12.141 3.294 -3.707 1.00 69.56 82 ASP A C 1
ATOM 673 O O . ASP A 1 82 ? 10.987 3.478 -3.322 1.00 69.56 82 ASP A O 1
ATOM 677 N N . LYS A 1 83 ? 12.404 2.780 -4.915 1.00 75.62 83 LYS A N 1
ATOM 678 C CA . LYS A 1 83 ? 11.338 2.312 -5.813 1.00 75.62 83 LYS A CA 1
ATOM 679 C C . LYS A 1 83 ? 10.511 1.218 -5.124 1.00 75.62 83 LYS A C 1
ATOM 681 O O . LYS A 1 83 ? 10.905 0.051 -5.072 1.00 75.62 83 LYS A O 1
ATOM 686 N N . LEU A 1 84 ? 9.360 1.625 -4.595 1.00 83.38 84 LEU A N 1
ATOM 687 C CA . LEU A 1 84 ? 8.295 0.766 -4.105 1.00 83.38 84 LEU A CA 1
ATOM 688 C C . LEU A 1 84 ? 7.161 0.766 -5.128 1.00 83.38 84 LEU A C 1
ATOM 690 O O . LEU A 1 84 ? 6.801 1.804 -5.682 1.00 83.38 84 LEU A O 1
ATOM 694 N N . TYR A 1 85 ? 6.595 -0.409 -5.350 1.00 86.94 85 TYR A N 1
ATOM 695 C CA . TYR A 1 85 ? 5.486 -0.643 -6.258 1.00 86.94 85 TYR A CA 1
ATOM 696 C C . TYR A 1 85 ? 4.261 -0.952 -5.419 1.00 86.94 85 TYR A C 1
ATOM 698 O O . TYR A 1 85 ? 4.269 -1.913 -4.649 1.00 86.94 85 TYR A O 1
ATOM 706 N N . PHE A 1 86 ? 3.228 -0.126 -5.537 1.00 87.94 86 PHE A N 1
ATOM 707 C CA . PHE A 1 86 ? 2.035 -0.240 -4.717 1.00 87.94 86 PHE A CA 1
ATOM 708 C C . PHE A 1 86 ? 0.948 -1.008 -5.456 1.00 87.94 86 PHE A C 1
ATOM 710 O O . PHE A 1 86 ? 0.745 -0.866 -6.662 1.00 87.94 86 PHE A O 1
ATOM 717 N N . PHE A 1 87 ? 0.240 -1.833 -4.703 1.00 89.94 87 PHE A N 1
ATOM 718 C CA . PHE A 1 87 ? -0.869 -2.632 -5.183 1.00 89.94 87 PHE A CA 1
ATOM 719 C C . PHE A 1 87 ? -2.017 -2.436 -4.210 1.00 89.94 87 PHE A C 1
ATOM 721 O O . PHE A 1 87 ? -1.843 -2.604 -3.002 1.00 89.94 87 PHE A O 1
ATOM 728 N N . TYR A 1 88 ? -3.197 -2.096 -4.709 1.00 88.75 88 TYR A N 1
ATOM 729 C CA . TYR A 1 88 ? -4.360 -1.906 -3.854 1.00 88.75 88 TYR A CA 1
ATOM 730 C C . TYR A 1 88 ? -5.538 -2.742 -4.328 1.00 88.75 88 TYR A C 1
ATOM 732 O O . TYR A 1 88 ? -5.705 -3.011 -5.516 1.00 88.75 88 TYR A O 1
ATOM 740 N N . LYS A 1 89 ? -6.369 -3.153 -3.377 1.00 85.88 89 LYS A N 1
ATOM 741 C CA . LYS A 1 89 ? -7.631 -3.831 -3.650 1.00 85.88 89 LYS A CA 1
ATOM 742 C C . LYS A 1 89 ? -8.774 -2.889 -3.274 1.00 85.88 89 LYS A C 1
ATOM 744 O O . LYS A 1 89 ? -8.911 -2.568 -2.084 1.00 85.88 89 LYS A O 1
ATOM 749 N N . PRO A 1 90 ? -9.570 -2.406 -4.246 1.00 73.56 90 PRO A N 1
ATOM 750 C CA . PRO A 1 90 ? -10.702 -1.540 -3.952 1.00 73.56 90 PRO A CA 1
ATOM 751 C C . PRO A 1 90 ? -11.704 -2.265 -3.046 1.00 73.56 90 PRO A C 1
ATOM 753 O O . PRO A 1 90 ? -12.011 -3.443 -3.231 1.00 73.56 90 PRO A O 1
ATOM 756 N N . VAL A 1 91 ? -12.201 -1.566 -2.025 1.00 68.69 91 VAL A N 1
ATOM 757 C CA . VAL A 1 91 ? -13.145 -2.145 -1.059 1.00 68.69 91 VAL A CA 1
ATOM 758 C C . VAL A 1 91 ? -14.524 -2.296 -1.696 1.00 68.69 91 VAL A C 1
ATOM 760 O O . VAL A 1 91 ? -15.105 -1.322 -2.176 1.00 68.69 91 VAL A O 1
ATOM 763 N N . ILE A 1 92 ? -15.090 -3.500 -1.629 1.00 57.78 92 ILE A N 1
ATOM 764 C CA . ILE A 1 92 ? -16.465 -3.781 -2.055 1.00 57.78 92 ILE A CA 1
ATOM 765 C C . ILE A 1 92 ? -17.432 -3.271 -0.969 1.00 57.78 92 ILE A C 1
ATOM 767 O O . ILE A 1 92 ? -17.256 -3.545 0.217 1.00 57.78 92 ILE A O 1
ATOM 771 N N . LYS A 1 93 ? -18.466 -2.515 -1.368 1.00 49.06 93 LYS A N 1
ATOM 772 C CA . LYS A 1 93 ? -19.345 -1.677 -0.517 1.00 49.06 93 LYS A CA 1
ATOM 773 C C . LYS A 1 93 ? -19.849 -2.286 0.810 1.00 49.06 93 LYS A C 1
ATOM 775 O O . LYS A 1 93 ? -20.062 -1.532 1.755 1.00 49.06 93 LYS A O 1
ATOM 780 N N . LYS A 1 94 ? -20.013 -3.609 0.927 1.00 47.97 94 LYS A N 1
ATOM 781 C CA . LYS A 1 94 ? -20.530 -4.266 2.147 1.00 47.97 94 LYS A CA 1
ATOM 782 C C . LYS A 1 94 ? -19.575 -4.221 3.352 1.00 47.97 94 LYS A C 1
ATOM 784 O O . LYS A 1 94 ? -20.044 -4.285 4.480 1.00 47.97 94 LYS A O 1
ATOM 789 N N . THR A 1 95 ? -18.267 -4.039 3.156 1.00 49.50 95 THR A N 1
ATOM 790 C CA . THR A 1 95 ? -17.275 -3.981 4.258 1.00 49.50 95 THR A CA 1
ATOM 791 C C . THR A 1 95 ? -17.031 -2.568 4.809 1.00 49.50 95 THR A C 1
ATOM 793 O O . THR A 1 95 ? -16.201 -2.386 5.699 1.00 49.50 95 THR A O 1
ATOM 796 N N . ILE A 1 96 ? -17.727 -1.551 4.286 1.00 47.38 96 ILE A N 1
ATOM 797 C CA . ILE A 1 96 ? -17.442 -0.134 4.571 1.00 47.38 96 ILE A CA 1
ATOM 798 C C . ILE A 1 96 ? -17.920 0.303 5.965 1.00 47.38 96 ILE A C 1
ATOM 800 O O . ILE A 1 96 ? -17.244 1.128 6.574 1.00 47.38 96 ILE A O 1
ATOM 804 N N . LYS A 1 97 ? -19.028 -0.246 6.492 1.00 50.38 97 LYS A N 1
ATOM 805 C CA . LYS A 1 97 ? -19.564 0.150 7.813 1.00 50.38 97 LYS A CA 1
ATOM 806 C C . LYS A 1 97 ? -18.547 -0.122 8.930 1.00 50.38 97 LYS A C 1
ATOM 808 O O . LYS A 1 97 ? -18.071 0.824 9.550 1.00 50.38 97 LYS A O 1
ATOM 813 N N . ASN A 1 98 ? -18.078 -1.369 9.038 1.00 56.69 98 ASN A N 1
ATOM 814 C CA . ASN A 1 98 ? -17.079 -1.751 10.043 1.00 56.69 98 ASN A CA 1
ATOM 815 C C . ASN A 1 98 ? -15.736 -1.040 9.838 1.00 56.69 98 ASN A C 1
ATOM 817 O O . ASN A 1 98 ? -15.082 -0.668 10.802 1.00 56.69 98 ASN A O 1
ATOM 821 N N . LYS A 1 99 ? -15.301 -0.807 8.592 1.00 55.03 99 LYS A N 1
ATOM 822 C CA . LYS A 1 99 ? -14.013 -0.142 8.338 1.00 55.03 99 LYS A CA 1
ATOM 823 C C . LYS A 1 99 ? -14.038 1.358 8.624 1.00 55.03 99 LYS A C 1
ATOM 825 O O . LYS A 1 99 ? -13.016 1.885 9.046 1.00 55.03 99 LYS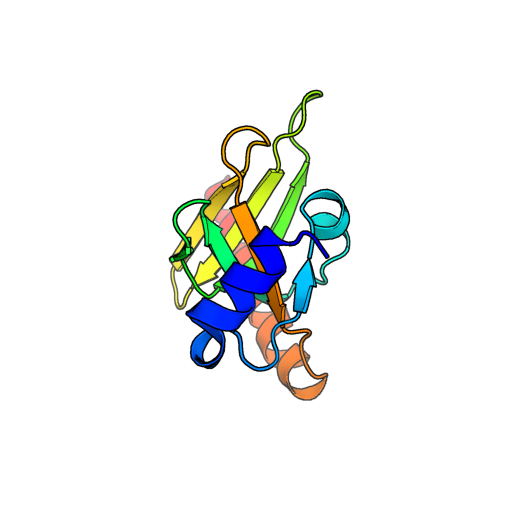 A O 1
ATOM 830 N N . ARG A 1 100 ? -15.167 2.044 8.404 1.00 56.44 100 ARG A N 1
ATOM 831 C CA . ARG A 1 100 ? -15.329 3.460 8.769 1.00 56.44 100 ARG A CA 1
ATOM 832 C C . ARG A 1 100 ? -15.327 3.629 10.284 1.00 56.44 100 ARG A C 1
ATOM 834 O O . ARG A 1 100 ? -14.672 4.540 10.766 1.00 56.44 100 ARG A O 1
ATOM 841 N N . GLU A 1 101 ? -16.001 2.748 11.014 1.00 61.34 101 GLU A N 1
ATOM 842 C CA . GLU A 1 101 ? -15.975 2.752 12.481 1.00 61.34 101 GLU A CA 1
ATOM 843 C C . GLU A 1 101 ? -14.569 2.469 13.017 1.00 61.34 101 GLU A C 1
ATOM 845 O O . GLU A 1 101 ? -14.079 3.235 13.839 1.00 61.34 101 GLU A O 1
ATOM 850 N N . ILE A 1 102 ? -13.866 1.472 12.463 1.00 58.75 102 ILE A N 1
ATOM 851 C CA . ILE A 1 102 ? -12.453 1.203 12.786 1.00 58.75 102 ILE A CA 1
ATOM 852 C C . ILE A 1 102 ? -11.579 2.428 12.477 1.00 58.75 102 ILE A C 1
ATOM 854 O O . ILE A 1 102 ? -10.728 2.804 13.274 1.00 58.75 102 ILE A O 1
ATOM 858 N N . PHE A 1 103 ? -11.787 3.074 11.331 1.00 63.56 103 PHE A N 1
ATOM 859 C CA . PHE A 1 103 ? -11.041 4.266 10.935 1.00 63.56 103 PHE A CA 1
ATOM 860 C C . PHE A 1 103 ? -11.286 5.456 11.875 1.00 63.56 103 PHE A C 1
ATOM 862 O O . PHE A 1 103 ? -10.334 6.131 12.261 1.00 63.56 103 PHE A O 1
ATOM 869 N N . LEU A 1 104 ? -12.543 5.694 12.262 1.00 62.22 104 LEU A N 1
ATOM 870 C CA . LEU A 1 104 ? -12.923 6.759 13.192 1.00 62.22 104 LEU A CA 1
ATOM 871 C C . LEU A 1 104 ? -12.398 6.488 14.607 1.00 62.22 104 LEU A C 1
ATOM 873 O O . LEU A 1 104 ? -11.853 7.400 15.218 1.00 62.22 104 LEU A O 1
ATOM 877 N N . SER A 1 105 ? -12.474 5.242 15.085 1.00 60.03 105 SER A N 1
ATOM 878 C CA . SER A 1 105 ? -11.913 4.827 16.380 1.00 60.03 105 SER A CA 1
ATOM 879 C C . SER A 1 105 ? -10.416 5.139 16.469 1.00 60.03 105 SER A C 1
ATOM 881 O O . SER A 1 105 ? -9.964 5.718 17.452 1.00 60.03 105 SER A O 1
ATOM 883 N N . ILE A 1 106 ? -9.655 4.841 15.415 1.00 59.19 106 ILE A N 1
ATOM 884 C CA . ILE A 1 106 ? -8.204 5.077 15.396 1.00 59.19 106 ILE A CA 1
ATOM 885 C C . ILE A 1 106 ? -7.878 6.560 15.268 1.00 59.19 106 ILE A C 1
ATOM 887 O O . ILE A 1 106 ? -6.906 7.029 15.851 1.00 59.19 106 ILE A O 1
ATOM 891 N N . LEU A 1 107 ? -8.663 7.311 14.492 1.00 60.97 107 LEU A N 1
ATOM 892 C CA . LEU A 1 107 ? -8.512 8.764 14.415 1.00 60.97 107 LEU A CA 1
ATOM 893 C C . LEU A 1 107 ? -8.694 9.411 15.791 1.00 60.97 107 LEU A C 1
ATOM 895 O O . LEU A 1 107 ? -7.881 10.255 16.161 1.00 60.97 107 LEU A O 1
ATOM 899 N N . SER A 1 108 ? -9.702 8.976 16.552 1.00 63.53 108 SER A N 1
ATOM 900 C CA . SER A 1 108 ? -9.910 9.426 17.930 1.00 63.53 108 SER A CA 1
ATOM 901 C C . SER A 1 108 ? -8.753 9.031 18.854 1.00 63.53 108 SER A C 1
ATOM 903 O O . SER A 1 108 ? -8.273 9.874 19.606 1.00 63.53 108 SER A O 1
ATOM 905 N N . GLU A 1 109 ? -8.241 7.800 18.769 1.00 60.59 109 GLU A N 1
ATOM 906 C CA . GLU A 1 109 ? -7.058 7.381 19.543 1.00 60.59 109 GLU A CA 1
ATOM 907 C C . GLU A 1 109 ? -5.818 8.222 19.214 1.00 60.59 109 GLU A C 1
ATOM 909 O O . GLU A 1 109 ? -5.087 8.635 20.113 1.00 60.59 109 GLU A O 1
ATOM 914 N N . LEU A 1 110 ? -5.572 8.509 17.935 1.00 57.38 110 LEU A N 1
ATOM 915 C CA . LEU A 1 110 ? -4.429 9.319 17.512 1.00 57.38 110 LEU A CA 1
ATOM 916 C C . LEU A 1 110 ? -4.547 10.778 17.969 1.00 57.38 110 LEU A C 1
ATOM 918 O O . LEU A 1 110 ? -3.530 11.375 18.301 1.00 57.38 110 LEU A O 1
ATOM 922 N N . GLN A 1 111 ? -5.754 11.349 18.004 1.00 58.84 111 GLN A N 1
ATOM 923 C CA . GLN A 1 111 ? -5.978 12.701 18.531 1.00 58.84 111 GLN A CA 1
ATOM 924 C C . GLN A 1 111 ? -5.787 12.775 20.050 1.00 58.84 111 GLN A C 1
ATOM 926 O O . GLN A 1 111 ? -5.244 13.760 20.540 1.00 58.84 111 GLN A O 1
ATOM 931 N N . ASN A 1 112 ? -6.175 11.731 20.785 1.00 55.31 112 ASN A N 1
ATOM 932 C CA . ASN A 1 112 ? -6.039 11.693 22.242 1.00 55.31 112 ASN A CA 1
ATOM 933 C C . ASN A 1 112 ? -4.593 11.499 22.721 1.00 55.31 112 ASN A C 1
ATOM 935 O O . ASN A 1 112 ? -4.282 11.889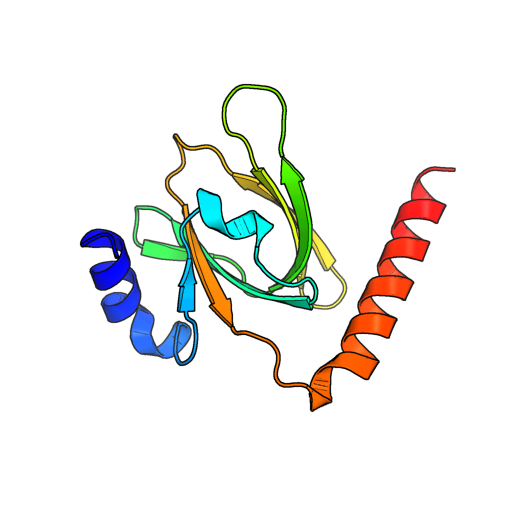 23.833 1.00 55.31 112 ASN A O 1
ATOM 939 N N . ASN A 1 113 ? -3.708 10.930 21.898 1.00 48.38 113 ASN A N 1
ATOM 940 C CA . ASN A 1 113 ? -2.286 10.759 22.232 1.00 48.38 113 ASN A CA 1
ATOM 941 C C . ASN A 1 113 ? -1.420 12.002 21.923 1.00 48.38 113 ASN A C 1
ATOM 943 O O . ASN A 1 113 ? -0.196 11.931 22.014 1.00 48.38 113 ASN A O 1
ATOM 947 N N . ILE A 1 114 ? -2.031 13.111 21.492 1.00 44.25 114 ILE A N 1
ATOM 948 C CA . ILE A 1 114 ? -1.348 14.378 21.165 1.00 44.25 114 ILE A CA 1
ATOM 949 C C . ILE A 1 114 ? -1.648 15.473 22.217 1.00 44.25 114 ILE A C 1
ATOM 951 O O . ILE A 1 114 ? -1.000 16.517 22.194 1.00 44.25 114 ILE A O 1
ATOM 955 N N . ASN A 1 115 ? -2.563 15.221 23.162 1.00 39.66 115 ASN A N 1
ATOM 956 C CA . ASN A 1 115 ? -2.846 16.082 24.321 1.00 39.66 115 ASN A CA 1
ATOM 957 C C . ASN A 1 115 ? -2.272 15.475 25.603 1.00 39.66 115 ASN A C 1
ATOM 959 O O . ASN A 1 115 ? -1.950 16.266 26.515 1.00 39.66 115 ASN A O 1
#

Organism: NCBI:txid1070528